Protein AF-A0A439RK38-F1 (afdb_monomer_lite)

Radius of gyration: 18.6 Å; chains: 1; bounding box: 29×73×23 Å

Structure (mmCIF, N/CA/C/O backbone):
data_AF-A0A439RK38-F1
#
_entry.id   AF-A0A439RK38-F1
#
loop_
_atom_site.group_PDB
_atom_site.id
_atom_site.type_symbol
_atom_site.label_atom_id
_atom_site.label_alt_id
_atom_site.label_comp_id
_atom_site.label_asym_id
_atom_site.label_entity_id
_atom_site.label_seq_id
_atom_site.pdbx_PDB_ins_code
_atom_site.Cartn_x
_atom_site.Cartn_y
_atom_site.Cartn_z
_atom_site.occupancy
_atom_site.B_iso_or_equiv
_atom_site.auth_seq_id
_atom_site.auth_comp_id
_atom_site.auth_asym_id
_atom_site.auth_atom_id
_atom_site.pdbx_PDB_model_num
ATOM 1 N N . MET A 1 1 ? 20.676 46.234 -5.254 1.00 38.62 1 MET A N 1
ATOM 2 C CA . MET A 1 1 ? 19.476 45.654 -5.893 1.00 38.62 1 MET A CA 1
ATOM 3 C C . MET A 1 1 ? 19.331 44.227 -5.388 1.00 38.62 1 MET A C 1
ATOM 5 O O . MET A 1 1 ? 20.106 43.380 -5.801 1.00 38.62 1 MET A O 1
ATOM 9 N N . ALA A 1 2 ? 18.440 43.983 -4.426 1.00 43.38 2 ALA A N 1
ATOM 10 C CA . ALA A 1 2 ? 18.144 42.635 -3.944 1.00 43.38 2 ALA A CA 1
ATOM 11 C C . ALA A 1 2 ? 16.898 42.141 -4.685 1.00 43.38 2 ALA A C 1
ATOM 13 O O . ALA A 1 2 ? 15.809 42.671 -4.480 1.00 43.38 2 ALA A O 1
ATOM 14 N N . ALA A 1 3 ? 17.079 41.197 -5.603 1.00 48.00 3 ALA A N 1
ATOM 15 C CA . ALA A 1 3 ? 15.979 40.528 -6.280 1.00 48.00 3 ALA A CA 1
ATOM 16 C C . ALA A 1 3 ? 15.681 39.237 -5.513 1.00 48.00 3 AL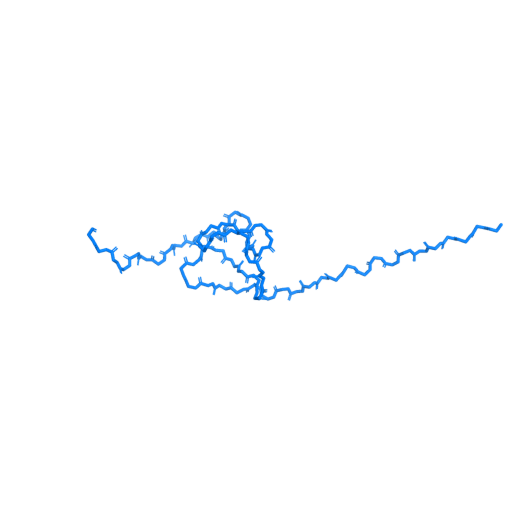A A C 1
ATOM 18 O O . ALA A 1 3 ? 16.359 38.226 -5.683 1.00 48.00 3 ALA A O 1
ATOM 19 N N . SER A 1 4 ? 14.706 39.298 -4.611 1.00 53.06 4 SER A N 1
ATOM 20 C CA . SER A 1 4 ? 14.217 38.133 -3.879 1.00 53.06 4 SER A CA 1
ATOM 21 C C . SER A 1 4 ? 13.342 37.300 -4.818 1.00 53.06 4 SER A C 1
ATOM 23 O O . SER A 1 4 ? 12.180 37.630 -5.044 1.00 53.06 4 SER A O 1
ATOM 25 N N . ALA A 1 5 ? 13.905 36.244 -5.404 1.00 56.50 5 ALA A N 1
ATOM 26 C CA . ALA A 1 5 ? 13.147 35.274 -6.186 1.00 56.50 5 ALA A CA 1
ATOM 27 C C . ALA A 1 5 ? 12.323 34.393 -5.231 1.00 56.50 5 ALA A C 1
ATOM 29 O O . ALA A 1 5 ? 12.859 33.513 -4.560 1.00 56.50 5 ALA A O 1
ATOM 30 N N . ALA A 1 6 ? 11.020 34.654 -5.136 1.00 59.88 6 ALA A N 1
ATOM 31 C CA . ALA A 1 6 ? 10.092 33.787 -4.423 1.00 59.88 6 ALA A CA 1
ATOM 32 C C . ALA A 1 6 ? 9.866 32.511 -5.251 1.00 59.88 6 ALA A C 1
ATOM 34 O O . ALA A 1 6 ? 9.160 32.525 -6.258 1.00 59.88 6 ALA A O 1
ATOM 35 N N . LEU A 1 7 ? 10.494 31.411 -4.839 1.00 61.47 7 LEU A N 1
ATOM 36 C CA . LEU A 1 7 ? 10.220 30.076 -5.366 1.00 61.47 7 LEU A CA 1
ATOM 37 C C . LEU A 1 7 ? 8.837 29.650 -4.858 1.00 61.47 7 LEU A C 1
ATOM 39 O O . LEU A 1 7 ? 8.681 29.266 -3.700 1.00 61.47 7 LEU A O 1
ATOM 43 N N . ALA A 1 8 ? 7.818 29.765 -5.710 1.00 59.12 8 ALA A N 1
ATOM 44 C CA . ALA A 1 8 ? 6.503 29.205 -5.438 1.00 59.12 8 ALA A CA 1
ATOM 45 C C . ALA A 1 8 ? 6.639 27.678 -5.364 1.00 59.12 8 ALA A C 1
ATOM 47 O O . ALA A 1 8 ? 6.798 27.012 -6.385 1.00 59.12 8 ALA A O 1
ATOM 48 N N . MET A 1 9 ? 6.604 27.120 -4.153 1.00 60.75 9 MET A N 1
ATOM 49 C CA . MET A 1 9 ? 6.457 25.682 -3.967 1.00 60.75 9 MET A CA 1
ATOM 50 C C . MET A 1 9 ? 5.024 25.304 -4.346 1.00 60.75 9 MET A C 1
ATOM 52 O O . MET A 1 9 ? 4.137 25.235 -3.498 1.00 60.75 9 MET A O 1
ATOM 56 N N . THR A 1 10 ? 4.772 25.090 -5.637 1.00 55.53 10 THR A N 1
ATOM 57 C CA . THR A 1 10 ? 3.603 24.333 -6.084 1.00 55.53 10 THR A CA 1
ATOM 58 C C . THR A 1 10 ? 3.819 22.892 -5.651 1.00 55.53 10 THR A C 1
ATOM 60 O O . THR A 1 10 ? 4.352 22.074 -6.399 1.00 55.53 10 THR A O 1
ATOM 63 N N . GLY A 1 11 ? 3.465 22.600 -4.399 1.00 55.06 11 GLY A N 1
ATOM 64 C CA . GLY A 1 11 ? 3.306 21.239 -3.922 1.00 55.06 11 GLY A CA 1
ATOM 65 C C . GLY A 1 11 ? 2.227 20.598 -4.774 1.00 55.06 11 GLY A C 1
ATOM 66 O O . GLY A 1 11 ? 1.044 20.897 -4.616 1.00 55.06 11 GLY A O 1
ATOM 67 N N . CYS A 1 12 ? 2.641 19.768 -5.726 1.00 54.47 12 CYS A N 1
ATOM 68 C CA . CYS A 1 12 ? 1.738 18.898 -6.447 1.00 54.47 12 CYS A CA 1
ATOM 69 C C . CYS A 1 12 ? 1.193 17.920 -5.399 1.00 54.47 12 CYS A C 1
ATOM 71 O O . CYS A 1 12 ? 1.806 16.893 -5.129 1.00 54.47 12 CYS A O 1
ATOM 73 N N . SER A 1 13 ? 0.094 18.274 -4.726 1.00 56.41 13 SER A N 1
ATOM 74 C CA . SER A 1 13 ? -0.699 17.300 -3.979 1.00 56.41 13 SER A CA 1
ATOM 75 C C . SER A 1 13 ? -1.359 16.428 -5.029 1.00 56.41 13 SER A C 1
ATOM 77 O O . SER A 1 13 ? -2.489 16.680 -5.451 1.00 56.41 13 SER A O 1
ATOM 79 N N . GLN A 1 14 ? -0.595 15.458 -5.529 1.00 55.34 14 GLN A N 1
ATOM 80 C CA . GLN A 1 14 ? -1.129 14.372 -6.317 1.00 55.34 14 GLN A CA 1
ATOM 81 C C . GLN A 1 14 ? -2.128 13.701 -5.380 1.00 55.34 14 GLN A C 1
ATOM 83 O O . GLN A 1 14 ? -1.759 13.065 -4.401 1.00 55.34 14 GLN A O 1
ATOM 88 N N . THR A 1 15 ? -3.415 14.002 -5.577 1.00 54.81 15 THR A N 1
ATOM 89 C CA . THR A 1 15 ? -4.496 13.297 -4.892 1.00 54.81 15 THR A CA 1
ATOM 90 C C . THR A 1 15 ? -4.530 11.924 -5.527 1.00 54.81 15 THR A C 1
ATOM 92 O O . THR A 1 15 ? -5.313 11.639 -6.435 1.00 54.81 15 THR A O 1
ATOM 95 N N . SER A 1 16 ? -3.573 11.113 -5.120 1.00 62.00 16 SER A N 1
ATOM 96 C CA . SER A 1 16 ? -3.464 9.731 -5.491 1.00 62.00 16 SER A CA 1
ATOM 97 C C . SER A 1 16 ? -4.693 9.062 -4.924 1.00 62.00 16 SER A C 1
ATOM 99 O O . SER A 1 16 ? -4.902 9.010 -3.713 1.00 62.00 16 SER A O 1
ATOM 101 N N . LYS A 1 17 ? -5.604 8.667 -5.815 1.00 76.75 17 LYS A N 1
ATOM 102 C CA . LYS A 1 17 ? -6.808 7.939 -5.429 1.00 76.75 17 LYS A CA 1
ATOM 103 C C . LYS A 1 17 ? -6.369 6.553 -4.991 1.00 76.75 17 LYS A C 1
ATOM 105 O O . LYS A 1 17 ? -6.363 5.635 -5.799 1.00 76.75 17 LYS A O 1
ATOM 110 N N . LEU A 1 18 ? -5.961 6.452 -3.737 1.00 82.06 18 LEU A N 1
ATOM 111 C CA . LEU A 1 18 ? -5.652 5.221 -3.035 1.00 82.06 18 LEU A CA 1
ATOM 112 C C . LEU A 1 18 ? -6.755 4.185 -3.289 1.00 82.06 18 LEU A C 1
ATOM 114 O O . LEU A 1 18 ? -7.938 4.458 -3.064 1.00 82.06 18 LEU A O 1
ATOM 118 N N . ILE A 1 19 ? -6.372 3.011 -3.792 1.00 84.50 19 ILE A N 1
ATOM 119 C CA . ILE A 1 19 ? -7.286 1.898 -4.059 1.00 84.50 19 ILE A CA 1
ATOM 120 C C . ILE A 1 19 ? -7.037 0.753 -3.081 1.00 84.50 19 ILE A C 1
ATOM 122 O O . ILE A 1 19 ? -5.900 0.427 -2.754 1.00 84.50 19 ILE A O 1
ATOM 126 N N . GLY A 1 20 ? -8.111 0.108 -2.628 1.00 83.75 20 GLY A N 1
ATOM 127 C CA . GLY A 1 20 ? -7.999 -1.164 -1.920 1.00 83.75 20 GLY A CA 1
ATOM 128 C C . GLY A 1 20 ? -7.748 -2.293 -2.915 1.00 83.75 20 GLY A C 1
ATOM 129 O O . GLY A 1 20 ? -8.530 -2.466 -3.853 1.00 83.75 20 GLY A O 1
ATOM 130 N N . VAL A 1 21 ? -6.684 -3.069 -2.710 1.00 81.38 21 VAL A N 1
ATOM 131 C CA . VAL A 1 21 ? -6.396 -4.260 -3.519 1.00 81.38 21 VAL A CA 1
ATOM 132 C C . VAL A 1 21 ? -6.824 -5.504 -2.744 1.00 81.38 21 VAL A C 1
ATOM 134 O O . VAL A 1 21 ? -6.513 -5.653 -1.565 1.00 81.38 21 VAL A O 1
ATOM 137 N N . SER A 1 22 ? -7.566 -6.407 -3.389 1.00 80.06 22 SER A N 1
ATOM 138 C CA . SER A 1 22 ? -8.023 -7.644 -2.743 1.00 80.06 22 SER A CA 1
ATOM 139 C C . SER A 1 22 ? -6.831 -8.470 -2.252 1.00 80.06 22 SER A C 1
ATOM 141 O O . SER A 1 22 ? -5.957 -8.817 -3.041 1.00 80.06 22 SER A O 1
ATOM 143 N N . GLY A 1 23 ? -6.814 -8.803 -0.959 1.00 76.88 23 GLY A N 1
ATOM 144 C CA . GLY A 1 23 ? -5.704 -9.522 -0.327 1.00 76.88 23 GLY A CA 1
ATOM 145 C C . GLY A 1 23 ? -4.541 -8.639 0.137 1.00 76.88 23 GLY A C 1
ATOM 146 O O . GLY A 1 23 ? -3.609 -9.178 0.722 1.00 76.88 23 GLY A O 1
ATOM 147 N N . HIS A 1 24 ? -4.601 -7.316 -0.063 1.00 78.62 24 HIS A N 1
ATOM 148 C CA . HIS A 1 24 ? -3.581 -6.375 0.413 1.00 78.62 24 HIS A CA 1
ATOM 149 C C . HIS A 1 24 ? -4.060 -5.606 1.659 1.00 78.62 24 HIS A C 1
ATOM 151 O O . HIS A 1 24 ? -5.185 -5.098 1.646 1.00 78.62 24 HIS A O 1
ATOM 157 N N . PRO A 1 25 ? -3.245 -5.486 2.729 1.00 78.19 25 PRO A N 1
ATOM 158 C CA . PRO A 1 25 ? -3.631 -4.784 3.962 1.00 78.19 25 PRO A CA 1
ATOM 159 C C . PRO A 1 25 ? -3.729 -3.268 3.850 1.00 78.19 25 PRO A C 1
ATOM 161 O O . PRO A 1 25 ? -4.294 -2.615 4.734 1.00 78.19 25 PRO A O 1
ATOM 164 N N . TYR A 1 26 ? -3.147 -2.713 2.794 1.00 82.31 26 TYR A N 1
ATOM 165 C CA . TYR A 1 26 ? -2.921 -1.288 2.631 1.00 82.31 26 TYR A CA 1
ATOM 166 C C . TYR A 1 26 ? -3.645 -0.774 1.389 1.00 82.31 26 TYR A C 1
ATOM 168 O O . TYR A 1 26 ? -4.016 -1.546 0.502 1.00 82.31 26 TYR A O 1
ATOM 176 N N . MET A 1 27 ? -3.895 0.533 1.331 1.00 84.62 27 MET A N 1
ATOM 177 C CA . MET A 1 27 ? -4.388 1.136 0.111 1.00 84.62 27 MET A CA 1
ATOM 178 C C . MET A 1 27 ? -3.176 1.502 -0.707 1.00 84.62 27 MET A C 1
ATOM 180 O O . MET A 1 27 ? -2.242 2.100 -0.186 1.00 84.62 27 MET A O 1
ATOM 184 N N . THR A 1 28 ? -3.233 1.171 -1.982 1.00 85.50 28 THR A N 1
ATOM 185 C CA . THR A 1 28 ? -2.116 1.360 -2.890 1.00 85.50 28 THR A CA 1
ATOM 186 C C . THR A 1 28 ? -2.446 2.472 -3.869 1.00 85.50 28 THR A C 1
ATOM 188 O O . THR A 1 28 ? -3.570 2.571 -4.373 1.00 85.50 28 THR A O 1
ATOM 191 N N . GLU A 1 29 ? -1.468 3.316 -4.161 1.00 86.62 29 GLU A N 1
ATOM 192 C CA . GLU A 1 29 ? -1.554 4.283 -5.241 1.00 86.62 29 GLU A CA 1
ATOM 193 C C . GLU A 1 29 ? -1.646 3.556 -6.599 1.00 86.62 29 GLU A C 1
ATOM 195 O O . GLU A 1 29 ? -0.805 2.710 -6.930 1.00 86.62 29 GLU A O 1
ATOM 200 N N . PRO A 1 30 ? -2.667 3.856 -7.420 1.00 81.75 30 PRO A N 1
ATOM 201 C CA . PRO A 1 30 ? -2.824 3.211 -8.710 1.00 81.75 30 PRO A CA 1
ATOM 202 C C . PRO A 1 30 ? -1.656 3.590 -9.625 1.00 81.75 30 PRO A C 1
ATOM 204 O O . PRO A 1 30 ? -1.424 4.767 -9.888 1.00 81.75 30 PRO A O 1
ATOM 207 N N . ASN A 1 31 ? -0.998 2.574 -10.192 1.00 84.12 31 ASN A N 1
ATOM 208 C CA . ASN A 1 31 ? 0.190 2.682 -11.053 1.00 84.12 31 ASN A CA 1
ATOM 209 C C . ASN A 1 31 ? 1.507 3.021 -10.333 1.00 84.12 31 ASN A C 1
ATOM 211 O O . ASN A 1 31 ? 2.499 3.290 -11.012 1.00 84.12 31 ASN A O 1
ATOM 215 N N . CYS A 1 32 ? 1.556 2.963 -9.000 1.00 85.31 32 CYS A N 1
ATOM 216 C CA . CYS A 1 32 ? 2.824 3.080 -8.288 1.00 85.31 32 CYS A CA 1
ATOM 217 C C . CYS A 1 32 ? 3.716 1.852 -8.532 1.00 85.31 32 CYS A C 1
ATOM 219 O O . CYS A 1 32 ? 3.247 0.707 -8.560 1.00 85.31 32 CYS A O 1
ATOM 221 N N . HIS A 1 33 ? 5.010 2.091 -8.748 1.00 88.88 33 HIS A N 1
ATOM 222 C CA . HIS A 1 33 ? 5.986 1.028 -8.954 1.00 88.88 33 HIS A CA 1
ATOM 223 C C . HIS A 1 33 ? 6.488 0.529 -7.604 1.00 88.88 33 HIS A C 1
ATOM 225 O O . HIS A 1 33 ? 7.400 1.114 -7.026 1.00 88.88 33 HIS A O 1
ATOM 231 N N . ARG A 1 34 ? 5.873 -0.551 -7.123 1.00 88.81 34 ARG A N 1
ATOM 232 C CA . ARG A 1 34 ? 6.223 -1.145 -5.834 1.00 88.81 34 ARG A CA 1
ATOM 233 C C . ARG A 1 34 ? 7.680 -1.592 -5.805 1.00 88.81 34 ARG A C 1
ATOM 235 O O . ARG A 1 34 ? 8.138 -2.273 -6.726 1.00 88.81 34 ARG A O 1
ATOM 242 N N . THR A 1 35 ? 8.370 -1.255 -4.726 1.00 91.94 35 THR A N 1
ATOM 243 C CA . THR A 1 35 ? 9.676 -1.808 -4.366 1.00 91.94 35 THR A CA 1
ATOM 244 C C . THR A 1 35 ? 9.524 -3.023 -3.464 1.00 91.94 35 THR A C 1
ATOM 246 O O . THR A 1 35 ? 10.333 -3.946 -3.550 1.00 91.94 35 THR A O 1
ATOM 249 N N . GLU A 1 36 ? 8.468 -3.049 -2.648 1.00 88.44 36 GLU A N 1
ATOM 250 C CA . GLU A 1 36 ? 8.190 -4.151 -1.732 1.00 88.44 36 GLU A CA 1
ATOM 251 C C . GLU A 1 36 ? 7.260 -5.213 -2.349 1.00 88.44 36 GLU A C 1
ATOM 253 O O . GLU A 1 36 ? 6.402 -4.903 -3.194 1.00 88.44 36 GLU A O 1
ATOM 258 N N . PRO A 1 37 ? 7.378 -6.484 -1.917 1.00 85.81 37 PRO A N 1
ATOM 259 C CA . PRO A 1 37 ? 6.477 -7.552 -2.333 1.00 85.81 37 PRO A CA 1
ATOM 260 C C . PRO A 1 37 ? 4.995 -7.228 -2.092 1.00 85.81 37 PRO A C 1
ATOM 262 O O . PRO A 1 37 ? 4.618 -6.441 -1.221 1.00 85.81 37 PRO A O 1
ATOM 265 N N . PHE A 1 38 ? 4.116 -7.874 -2.860 1.00 81.25 38 PHE A N 1
ATOM 266 C CA . PHE A 1 38 ? 2.676 -7.772 -2.632 1.00 81.25 38 PHE A CA 1
ATOM 267 C C . PHE A 1 38 ? 2.304 -8.410 -1.283 1.00 81.25 38 PHE A C 1
ATOM 269 O O . PHE A 1 38 ? 2.714 -9.536 -1.008 1.00 81.25 38 PHE A O 1
ATOM 276 N N . GLY A 1 39 ? 1.532 -7.701 -0.457 1.00 76.81 39 GLY A N 1
ATOM 277 C CA . GLY A 1 39 ? 1.225 -8.084 0.927 1.00 76.81 39 GLY A CA 1
ATOM 278 C C . GLY A 1 39 ? 2.094 -7.393 1.987 1.00 76.81 39 GLY A C 1
ATOM 279 O O . GLY A 1 39 ? 1.637 -7.250 3.119 1.00 76.81 39 GLY A O 1
ATOM 280 N N . GLU A 1 40 ? 3.281 -6.903 1.618 1.00 83.69 40 GLU A N 1
ATOM 281 C CA . GLU A 1 40 ? 4.142 -6.096 2.492 1.00 83.69 40 GLU A CA 1
ATOM 282 C C . GLU A 1 40 ? 3.825 -4.605 2.345 1.00 83.69 40 GLU A C 1
ATOM 284 O O . GLU A 1 40 ? 3.320 -4.158 1.314 1.00 83.69 40 GLU A O 1
ATOM 289 N N . PHE A 1 41 ? 4.102 -3.824 3.385 1.00 84.88 41 PHE A N 1
ATOM 290 C CA . PHE A 1 41 ? 3.904 -2.380 3.336 1.00 84.88 41 PHE A CA 1
ATOM 291 C C . PHE A 1 41 ? 4.987 -1.711 2.486 1.00 84.88 41 PHE A C 1
ATOM 293 O O . PHE A 1 41 ? 6.161 -1.770 2.840 1.00 84.88 41 PHE A O 1
ATOM 300 N N . ASP A 1 42 ? 4.591 -1.017 1.422 1.00 88.38 42 ASP A N 1
ATOM 301 C CA . ASP A 1 42 ? 5.494 -0.189 0.624 1.00 88.38 42 ASP A CA 1
ATOM 302 C C . ASP A 1 42 ? 5.344 1.289 1.003 1.00 88.38 42 ASP A C 1
ATOM 304 O O . ASP A 1 42 ? 4.317 1.898 0.729 1.00 88.38 42 ASP A O 1
ATOM 308 N N . GLU A 1 43 ? 6.360 1.911 1.601 1.00 87.38 43 GLU A N 1
ATOM 309 C CA . GLU A 1 43 ? 6.264 3.316 2.028 1.00 87.38 43 GLU A CA 1
ATOM 310 C C . GLU A 1 43 ? 6.113 4.327 0.883 1.00 87.38 43 GLU A C 1
ATOM 312 O O . GLU A 1 43 ? 5.739 5.474 1.132 1.00 87.38 43 GLU A O 1
ATOM 317 N N . THR A 1 44 ? 6.405 3.914 -0.352 1.00 87.88 44 THR A N 1
ATOM 318 C CA . THR A 1 44 ? 6.300 4.755 -1.548 1.00 87.88 44 THR A CA 1
ATOM 319 C C . THR A 1 44 ? 4.951 4.620 -2.243 1.00 87.88 44 THR A C 1
ATOM 321 O O . THR A 1 44 ? 4.522 5.558 -2.911 1.00 87.88 44 THR A O 1
ATOM 324 N N . CYS A 1 45 ? 4.277 3.480 -2.069 1.00 86.75 45 CYS A N 1
ATOM 325 C CA . CYS A 1 45 ? 3.036 3.164 -2.773 1.00 86.75 45 CYS A CA 1
ATOM 326 C C . CYS A 1 45 ? 1.826 2.965 -1.862 1.00 86.75 45 CYS A C 1
ATOM 328 O O . CYS A 1 45 ? 0.698 3.061 -2.348 1.00 86.75 45 CYS A O 1
ATOM 330 N N . ASP A 1 46 ? 2.033 2.636 -0.590 1.00 87.25 46 ASP A N 1
ATOM 331 C CA . ASP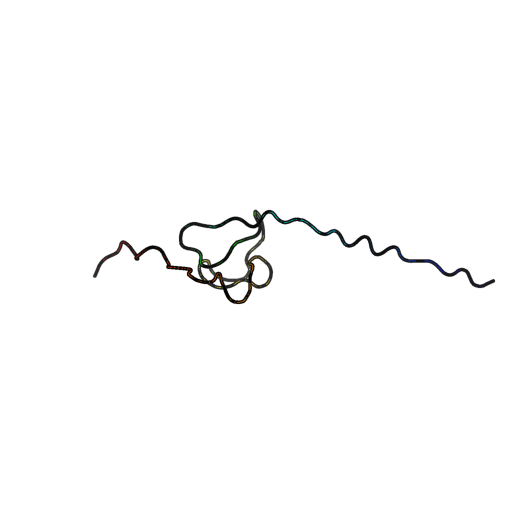 A 1 46 ? 0.986 2.230 0.334 1.00 87.25 46 ASP A CA 1
ATOM 332 C C . ASP A 1 46 ? 0.735 3.270 1.427 1.00 87.25 46 ASP A C 1
ATOM 334 O O . ASP A 1 46 ? 1.642 3.789 2.078 1.00 87.25 46 ASP A O 1
ATOM 338 N N . GLU A 1 47 ? -0.542 3.495 1.715 1.00 82.94 47 GLU A N 1
ATOM 339 C CA . GLU A 1 47 ? -0.992 4.274 2.862 1.00 82.94 47 GLU A CA 1
ATOM 340 C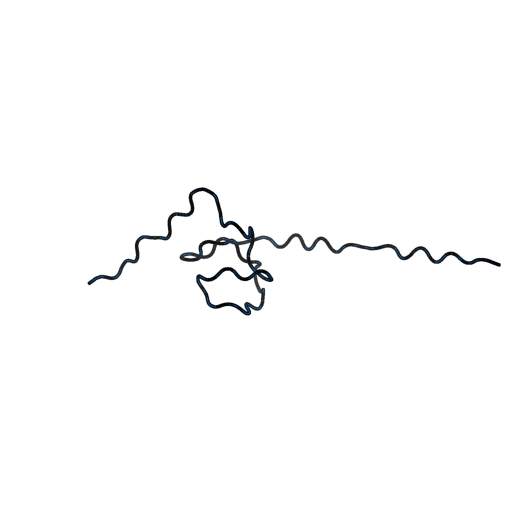 C . GLU A 1 47 ? -2.176 3.579 3.563 1.00 82.94 47 GLU A C 1
ATOM 342 O O . GLU A 1 47 ? -2.964 2.876 2.920 1.00 82.94 47 GLU A O 1
ATOM 347 N N . PRO A 1 48 ? -2.363 3.784 4.884 1.00 74.19 48 PRO A N 1
ATOM 348 C CA . PRO A 1 48 ? -1.446 4.400 5.843 1.00 74.19 48 PRO A CA 1
ATOM 349 C C . PRO A 1 48 ? -0.386 3.403 6.351 1.00 74.19 48 PRO A C 1
ATOM 351 O O . PRO A 1 48 ? -0.633 2.200 6.412 1.00 74.19 48 PRO A O 1
ATOM 354 N N . ARG A 1 49 ? 0.756 3.914 6.844 1.00 68.44 49 ARG A N 1
ATOM 355 C CA . ARG A 1 49 ? 1.880 3.109 7.391 1.00 68.44 49 ARG A CA 1
ATOM 356 C C . ARG A 1 49 ? 1.497 2.100 8.475 1.00 68.44 49 ARG A C 1
ATOM 358 O O . ARG A 1 49 ? 2.138 1.067 8.615 1.00 68.44 49 ARG A O 1
ATOM 365 N N . LEU A 1 50 ? 0.480 2.412 9.275 1.00 68.94 50 LEU A N 1
ATOM 366 C CA . LEU A 1 50 ? 0.023 1.550 10.371 1.00 68.94 50 LEU A CA 1
ATOM 367 C C . LEU A 1 50 ? -1.038 0.526 9.926 1.00 68.94 50 LEU A C 1
ATOM 369 O O . LEU A 1 50 ? -1.562 -0.202 10.767 1.00 68.94 50 LEU A O 1
ATOM 373 N N . GLY A 1 51 ? -1.366 0.473 8.629 1.00 64.38 51 GLY A N 1
ATOM 374 C CA . GLY A 1 51 ? -2.519 -0.264 8.117 1.00 64.38 51 GLY A CA 1
ATOM 375 C C . GLY A 1 51 ? -3.849 0.349 8.567 1.00 64.38 51 GLY A C 1
ATOM 376 O O . GLY A 1 51 ? -3.905 1.275 9.384 1.00 64.38 51 GLY A O 1
ATOM 377 N N . PHE A 1 52 ? -4.960 -0.144 8.022 1.00 65.31 52 PHE A N 1
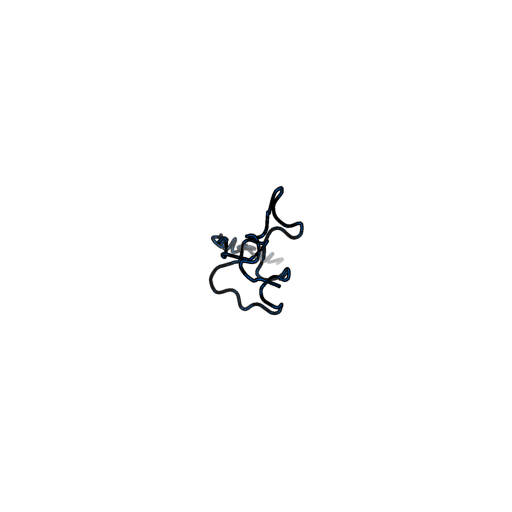ATOM 378 C CA . PHE A 1 52 ? -6.282 0.323 8.444 1.00 65.31 52 PHE A CA 1
ATOM 379 C C . PHE A 1 52 ? -6.731 -0.363 9.727 1.00 65.31 52 PHE A C 1
ATOM 381 O O . PHE A 1 52 ? -6.622 -1.580 9.890 1.00 65.31 52 PHE A O 1
ATOM 388 N N . LYS A 1 53 ? -7.329 0.422 10.627 1.00 60.94 53 LYS A N 1
ATOM 389 C CA . LYS A 1 53 ? -8.008 -0.108 11.810 1.00 60.94 53 LYS A CA 1
ATOM 390 C C . LYS A 1 53 ? -9.098 -1.086 11.350 1.00 60.94 53 LYS A C 1
ATOM 392 O O . LYS A 1 53 ? -9.996 -0.693 10.610 1.00 60.94 53 LYS A O 1
ATOM 397 N N . ASN A 1 54 ? -9.024 -2.330 11.827 1.00 62.97 54 ASN A N 1
ATOM 398 C CA . ASN A 1 54 ? -9.899 -3.456 11.463 1.00 62.97 54 ASN A CA 1
ATOM 399 C C . ASN A 1 54 ? -9.644 -4.104 10.089 1.00 62.97 54 ASN A C 1
ATOM 401 O O . ASN A 1 54 ? -10.554 -4.746 9.562 1.00 62.97 54 ASN A O 1
ATOM 405 N N . PHE A 1 55 ? -8.447 -3.989 9.503 1.00 67.50 55 PHE A N 1
ATOM 406 C CA . PHE A 1 55 ? -8.109 -4.864 8.379 1.00 67.50 55 PHE A CA 1
ATOM 407 C C . PHE A 1 55 ? -8.158 -6.332 8.833 1.00 67.50 55 PHE A C 1
ATOM 409 O O . PHE A 1 55 ? -7.378 -6.761 9.682 1.00 67.50 55 PHE A O 1
ATOM 416 N N . SER A 1 56 ? -9.098 -7.092 8.273 1.00 63.56 56 SER A N 1
ATOM 417 C CA . SER A 1 56 ? -9.105 -8.548 8.340 1.00 63.56 56 SER A CA 1
ATOM 418 C C . SER A 1 56 ? -8.645 -9.030 6.972 1.00 63.56 56 SER A C 1
ATOM 420 O O . SER A 1 56 ? -9.381 -8.800 6.005 1.00 63.56 56 SER A O 1
ATOM 422 N N . PRO A 1 57 ? -7.469 -9.673 6.848 1.00 63.25 57 PRO A N 1
ATOM 423 C CA . PRO A 1 57 ? -7.117 -10.310 5.590 1.00 63.25 57 PRO A CA 1
ATOM 424 C C . PRO A 1 57 ? -8.245 -11.277 5.208 1.00 63.25 57 PRO A C 1
ATOM 426 O O . PRO A 1 57 ? -8.850 -11.888 6.103 1.00 63.25 57 PRO A O 1
ATOM 429 N N . PRO A 1 58 ? -8.585 -11.400 3.911 1.00 59.91 58 PRO A N 1
ATOM 430 C CA . PRO A 1 58 ? -9.513 -12.433 3.490 1.00 59.91 58 PRO A CA 1
ATOM 431 C C . PRO A 1 58 ? -8.975 -13.769 4.014 1.00 59.91 58 PRO A C 1
ATOM 433 O O . PRO A 1 58 ? -7.766 -14.004 3.915 1.00 59.91 58 PRO A O 1
ATOM 436 N N . PRO A 1 59 ? -9.825 -14.618 4.622 1.00 61.09 59 PRO A N 1
ATOM 437 C CA . PRO A 1 59 ? -9.382 -15.924 5.075 1.00 61.09 59 PRO A CA 1
ATOM 438 C C . PRO A 1 59 ? -8.738 -16.609 3.877 1.00 61.09 59 PRO A C 1
ATOM 440 O O . PRO A 1 59 ? -9.377 -16.736 2.831 1.00 61.09 59 PRO A O 1
ATOM 443 N N . VAL A 1 60 ? -7.456 -16.961 4.010 1.00 64.06 60 VAL A N 1
ATOM 444 C CA . VAL A 1 60 ? -6.718 -17.700 2.988 1.00 64.06 60 VAL A CA 1
ATOM 445 C C . VAL A 1 60 ? -7.569 -18.916 2.631 1.00 64.06 60 VAL A C 1
ATOM 447 O O . VAL A 1 60 ? -7.726 -19.847 3.420 1.00 64.06 60 VAL A O 1
ATOM 450 N N . ALA A 1 61 ? -8.193 -18.876 1.455 1.00 56.38 61 ALA A N 1
ATOM 451 C CA . ALA A 1 61 ? -8.933 -19.997 0.909 1.00 56.38 61 ALA A CA 1
ATOM 452 C C . ALA A 1 61 ? -7.911 -20.968 0.303 1.00 56.38 61 ALA A C 1
ATOM 454 O O . ALA A 1 61 ? -7.709 -21.011 -0.905 1.00 56.38 61 ALA A O 1
ATOM 455 N N . GLY A 1 62 ? -7.212 -21.689 1.177 1.00 51.88 62 GLY A N 1
ATOM 456 C CA . GLY A 1 62 ? -6.214 -22.707 0.848 1.00 51.88 62 GLY A CA 1
ATOM 457 C C . GLY A 1 62 ? -5.430 -23.047 2.116 1.00 51.88 62 GLY A C 1
ATOM 458 O O . GLY A 1 62 ? -4.472 -22.370 2.441 1.00 51.88 62 GLY A O 1
ATOM 459 N N . GLY A 1 63 ? -5.860 -23.962 2.978 1.00 51.06 63 GLY A N 1
ATOM 460 C CA . GLY A 1 63 ? -6.212 -25.335 2.644 1.00 51.06 63 GLY A CA 1
ATOM 461 C C . GLY A 1 63 ? -4.982 -26.214 2.888 1.00 51.06 63 GLY A C 1
ATOM 462 O O . GLY A 1 63 ? -4.229 -26.425 1.948 1.00 51.06 63 GLY A O 1
ATOM 463 N N . PHE A 1 64 ? -4.878 -26.720 4.127 1.00 43.12 64 PHE A N 1
ATOM 464 C CA . PHE A 1 64 ? -3.946 -27.729 4.672 1.00 43.12 6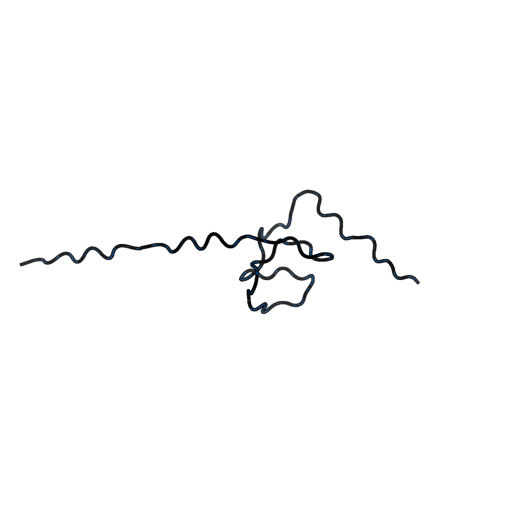4 PHE A CA 1
ATOM 465 C C . PHE A 1 64 ? -2.478 -27.338 4.887 1.00 43.12 64 PHE A C 1
ATOM 467 O O . PHE A 1 64 ? -1.790 -26.950 3.923 1.00 43.12 64 PHE A O 1
#

Secondary structure (DSSP, 8-state):
------------------EEPTT-SSEE-TT---SSPTTS--TTTEE-TT--TT--PPP-----

pLDDT: mean 70.7, std 14.26, range [38.62, 91.94]

Foldseek 3Di:
DDDPDPDPPPPPPVVQVFDDD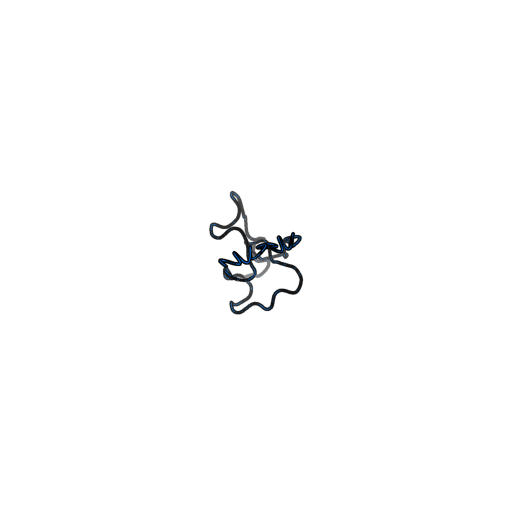QQEQWTFRPPDDAPDDGNDDGPRTTDDPVGDDPDDHDPPPDDD

Sequence (64 aa):
MAASAALAMTGCSQTSKLIGVSGHPYMTEPNCHRTEPFGEFDETCDEPRLGFKNFSPPPVAGGF